Protein AF-A0A380DR42-F1 (afdb_monomer_lite)

pLDDT: mean 88.15, std 11.43, range [52.53, 96.94]

Foldseek 3Di:
DDDDDDDQQDFFQFVPPGTGRLVVLCVPPRPVSSQVRCCVGPVDHDPDDDDADPVRVVVVQCVVPVVDDDDQDDFDDPPDPDGDDGD

Radius of gyration: 16.88 Å; chains: 1; bounding box: 34×25×43 Å

InterPro domains:
  IPR004474 Cell envelope-related transcriptional attenuator domain [PF03816] (1-75)
  IPR050922 LytR/CpsA/Psr cell wall biosynthesis [PTHR33392] (1-71)

Secondary structure (DSSP, 8-state):
----PPPTT-EEEETTTEEEETTHHHHHHHHHHHHHHHHHHH----S------HHHHHHHHHHH-TT--------B-SS-SS-B---

Structure (mmCIF, N/CA/C/O backbone):
data_AF-A0A380DR42-F1
#
_entry.id   AF-A0A380DR42-F1
#
loop_
_atom_site.group_PDB
_atom_site.id
_atom_site.type_symbol
_atom_site.label_atom_id
_atom_site.label_alt_id
_atom_site.label_comp_id
_atom_site.label_asym_id
_atom_site.label_entity_id
_atom_site.label_seq_id
_atom_site.pdbx_PDB_ins_code
_atom_site.Cartn_x
_atom_site.Cartn_y
_atom_site.Cartn_z
_atom_site.occupancy
_atom_site.B_iso_or_equiv
_atom_site.auth_seq_id
_atom_site.auth_comp_id
_atom_site.auth_asym_id
_atom_site.auth_atom_id
_atom_site.pdbx_PDB_model_num
ATOM 1 N N . MET A 1 1 ? -16.020 -18.612 1.251 1.00 77.44 1 MET A N 1
ATOM 2 C CA . MET A 1 1 ? -15.174 -17.399 1.203 1.00 77.44 1 MET A CA 1
ATOM 3 C C . MET A 1 1 ? -13.736 -17.800 1.505 1.00 77.44 1 MET A C 1
ATOM 5 O O . MET A 1 1 ? -13.545 -18.602 2.409 1.00 77.44 1 MET A O 1
ATOM 9 N N . LYS A 1 2 ? -12.749 -17.331 0.730 1.00 89.31 2 LYS A N 1
ATOM 10 C CA . LYS A 1 2 ? -11.322 -17.642 0.934 1.00 89.31 2 LYS A CA 1
ATOM 11 C C . LYS A 1 2 ? -10.545 -16.332 1.055 1.00 89.31 2 LYS A C 1
ATOM 13 O O . LYS A 1 2 ? -10.805 -15.414 0.287 1.00 89.31 2 LYS A O 1
ATOM 18 N N . MET A 1 3 ? -9.618 -16.262 2.004 1.00 91.88 3 MET A N 1
ATOM 19 C CA . MET A 1 3 ? -8.739 -15.113 2.222 1.00 91.88 3 MET A CA 1
ATOM 20 C C . MET A 1 3 ? -7.292 -15.597 2.239 1.00 91.88 3 MET A C 1
ATOM 22 O O . MET A 1 3 ? -6.998 -16.658 2.789 1.00 91.88 3 MET A O 1
ATOM 26 N N . MET A 1 4 ? -6.399 -14.812 1.644 1.00 91.81 4 MET A N 1
ATOM 27 C CA . MET A 1 4 ? -4.959 -15.030 1.689 1.00 91.81 4 M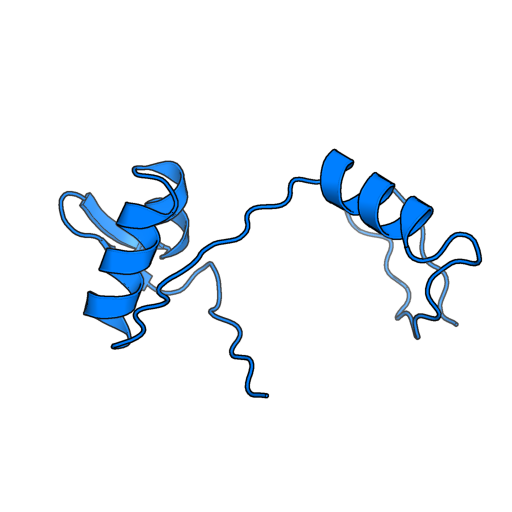ET A CA 1
ATOM 28 C C . MET A 1 4 ? -4.284 -13.744 2.160 1.00 91.81 4 MET A C 1
ATOM 30 O O . MET A 1 4 ? -4.610 -12.664 1.675 1.00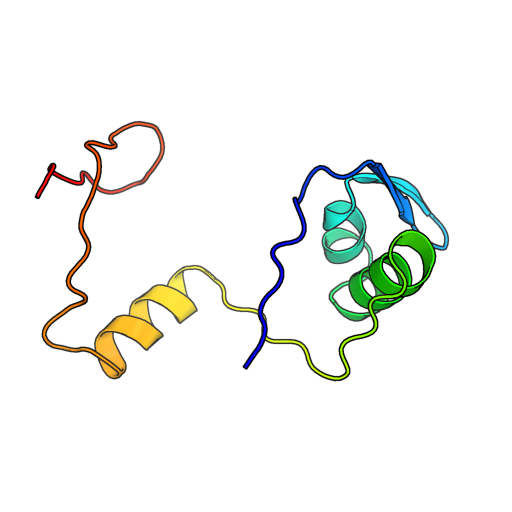 91.81 4 MET A O 1
ATOM 34 N N . SER A 1 5 ? -3.336 -13.869 3.089 1.00 93.81 5 SER A N 1
ATOM 35 C CA . SER A 1 5 ? -2.480 -12.757 3.497 1.00 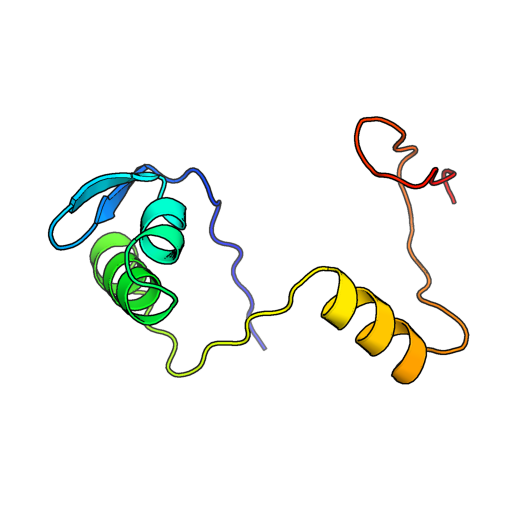93.81 5 SER A CA 1
ATOM 36 C C . SER A 1 5 ? -1.159 -12.826 2.740 1.00 93.81 5 SER A C 1
ATOM 38 O O . SER A 1 5 ? -0.458 -13.837 2.800 1.00 93.81 5 SER A O 1
ATOM 40 N N . VAL A 1 6 ? -0.825 -11.754 2.023 1.00 93.81 6 VAL A N 1
ATOM 41 C CA . VAL A 1 6 ? 0.458 -11.610 1.331 1.00 93.81 6 VAL A CA 1
ATOM 42 C C . VAL A 1 6 ? 1.396 -10.812 2.228 1.00 93.81 6 VAL A C 1
ATOM 44 O O . VAL A 1 6 ? 1.115 -9.668 2.585 1.00 93.81 6 VAL A O 1
ATOM 47 N N . MET A 1 7 ? 2.525 -11.410 2.607 1.00 96.06 7 MET A N 1
ATOM 48 C CA . MET A 1 7 ? 3.496 -10.744 3.473 1.00 96.06 7 MET A CA 1
ATOM 49 C C . MET A 1 7 ? 4.122 -9.532 2.764 1.00 96.06 7 MET A C 1
ATOM 51 O O . MET A 1 7 ? 4.687 -9.646 1.680 1.00 96.06 7 MET A O 1
ATOM 55 N N . ARG A 1 8 ? 4.074 -8.365 3.417 1.00 96.00 8 ARG A N 1
ATOM 56 C CA . ARG A 1 8 ? 4.524 -7.066 2.878 1.00 96.00 8 ARG A CA 1
ATOM 57 C C . ARG A 1 8 ? 5.973 -7.049 2.366 1.00 96.00 8 ARG A C 1
ATOM 59 O O . ARG A 1 8 ? 6.297 -6.316 1.435 1.00 96.00 8 ARG A O 1
ATOM 66 N N . ASP A 1 9 ? 6.836 -7.834 2.999 1.00 95.38 9 ASP A N 1
ATOM 67 C CA . ASP A 1 9 ? 8.286 -7.807 2.797 1.00 95.38 9 ASP A CA 1
ATOM 68 C C . ASP A 1 9 ? 8.778 -8.885 1.805 1.00 95.38 9 ASP A C 1
ATOM 70 O O . ASP A 1 9 ? 9.983 -9.091 1.684 1.00 95.38 9 ASP A O 1
ATOM 74 N N . ILE A 1 10 ? 7.873 -9.555 1.076 1.00 94.62 10 ILE A N 1
ATOM 75 C CA . ILE A 1 10 ? 8.240 -10.507 0.012 1.00 94.62 10 ILE A CA 1
ATOM 76 C C . ILE A 1 10 ? 9.127 -9.815 -1.022 1.00 94.62 10 ILE A C 1
ATOM 78 O O . ILE A 1 10 ? 8.800 -8.729 -1.499 1.00 94.62 10 ILE A O 1
ATOM 82 N N . TYR A 1 11 ? 10.231 -10.464 -1.387 1.00 95.75 11 TYR A N 1
ATOM 83 C CA . TYR A 1 11 ? 11.110 -9.992 -2.448 1.00 95.75 11 TYR A CA 1
ATOM 84 C C . TYR A 1 11 ? 10.508 -10.356 -3.808 1.00 95.75 11 TYR A C 1
ATOM 86 O O . TYR A 1 11 ? 10.458 -11.530 -4.171 1.00 95.75 11 TYR A O 1
ATOM 94 N N . ALA A 1 12 ? 10.012 -9.352 -4.527 1.00 95.38 12 ALA A N 1
ATOM 95 C CA . ALA A 1 12 ? 9.246 -9.504 -5.758 1.00 95.38 12 ALA A CA 1
ATOM 96 C C . ALA A 1 12 ? 9.844 -8.652 -6.883 1.00 95.38 12 ALA A C 1
ATOM 98 O O . ALA A 1 12 ? 10.417 -7.588 -6.642 1.00 95.38 12 ALA A O 1
ATOM 99 N N . ASP A 1 13 ? 9.695 -9.117 -8.121 1.00 96.75 13 ASP A N 1
ATOM 100 C CA . ASP A 1 13 ? 10.063 -8.351 -9.310 1.00 96.75 13 ASP A CA 1
ATOM 101 C C . ASP A 1 13 ? 8.924 -7.398 -9.699 1.00 96.75 13 ASP A C 1
ATOM 103 O O . ASP A 1 13 ? 7.851 -7.839 -10.127 1.00 96.75 13 ASP A O 1
ATOM 107 N N . ILE A 1 14 ? 9.154 -6.095 -9.527 1.00 96.69 14 ILE A N 1
ATOM 108 C CA . ILE A 1 14 ? 8.184 -5.031 -9.789 1.00 96.69 14 ILE A CA 1
ATOM 109 C C . ILE A 1 14 ? 8.353 -4.548 -11.239 1.00 96.69 14 ILE A C 1
ATOM 111 O O . ILE A 1 14 ? 9.430 -4.058 -11.602 1.00 96.69 14 ILE A O 1
ATOM 115 N N . PRO A 1 15 ? 7.303 -4.626 -12.082 1.00 95.12 15 PRO A N 1
ATOM 116 C CA . PRO A 1 15 ? 7.371 -4.173 -13.470 1.00 95.12 15 PRO A CA 1
ATOM 117 C C . PRO A 1 15 ? 7.848 -2.717 -13.586 1.00 95.12 15 PRO A C 1
ATOM 119 O O . PRO A 1 15 ? 7.195 -1.810 -13.081 1.00 95.12 15 PRO A O 1
ATOM 122 N N . GLY A 1 16 ? 8.985 -2.499 -14.255 1.00 94.88 16 GLY A N 1
ATOM 123 C CA . GLY A 1 16 ? 9.572 -1.170 -14.475 1.00 94.88 16 GLY A CA 1
ATOM 124 C C . GLY A 1 16 ? 10.489 -0.649 -13.360 1.00 94.88 16 GLY A C 1
ATOM 125 O O . GLY A 1 16 ? 11.165 0.350 -13.577 1.00 94.88 16 GLY A O 1
ATOM 126 N N . TYR A 1 17 ? 10.567 -1.330 -12.211 1.00 93.69 17 TYR A N 1
ATOM 127 C CA . TYR A 1 17 ? 11.367 -0.889 -11.056 1.00 93.69 17 TYR A CA 1
ATOM 128 C C . TYR A 1 17 ? 12.372 -1.941 -10.567 1.00 93.69 17 TYR A C 1
ATOM 130 O O . TYR A 1 17 ? 13.238 -1.628 -9.759 1.00 93.69 17 TYR A O 1
ATOM 138 N N . GLY A 1 18 ? 12.304 -3.177 -11.069 1.00 94.06 18 GLY A N 1
ATOM 139 C CA . GLY A 1 18 ? 13.202 -4.258 -10.665 1.00 94.06 18 GLY A CA 1
ATOM 140 C C . GLY A 1 18 ? 12.797 -4.892 -9.333 1.00 94.06 18 GLY A C 1
ATOM 141 O O . GLY A 1 18 ? 11.642 -4.819 -8.910 1.00 94.06 18 GLY A O 1
ATOM 142 N N . LYS A 1 19 ? 13.742 -5.567 -8.670 1.00 95.00 19 LYS A N 1
ATOM 143 C CA . LYS A 1 19 ? 13.445 -6.391 -7.491 1.00 95.00 19 LYS A CA 1
ATOM 144 C C . LYS A 1 19 ? 13.466 -5.591 -6.190 1.00 95.00 19 LYS A C 1
ATOM 146 O O . LYS A 1 19 ? 14.522 -5.140 -5.746 1.00 95.00 19 LYS A O 1
ATOM 151 N N . HIS A 1 20 ? 12.316 -5.512 -5.530 1.00 95.25 20 HIS A N 1
ATOM 152 C CA . HIS A 1 20 ? 12.134 -4.822 -4.252 1.00 95.25 20 HIS A CA 1
ATOM 153 C C . HIS A 1 20 ? 11.154 -5.583 -3.349 1.00 95.25 20 HIS A C 1
ATOM 155 O O . HIS A 1 20 ? 10.662 -6.657 -3.695 1.00 95.25 20 HIS A O 1
ATOM 161 N N . LYS A 1 21 ? 10.866 -5.031 -2.165 1.00 96.94 21 LYS A N 1
ATOM 162 C CA . LYS A 1 21 ? 9.758 -5.523 -1.339 1.00 96.94 21 LYS A CA 1
ATOM 163 C C . LYS A 1 21 ? 8.443 -5.300 -2.082 1.00 96.94 21 LYS A C 1
ATOM 165 O O . LYS A 1 21 ? 8.241 -4.241 -2.669 1.00 96.94 21 LYS A O 1
ATOM 170 N N . ILE A 1 22 ? 7.538 -6.272 -2.039 1.00 95.50 22 ILE A N 1
ATOM 171 C CA . ILE A 1 22 ? 6.315 -6.254 -2.850 1.00 95.50 22 ILE A CA 1
ATOM 172 C C . ILE A 1 22 ? 5.430 -5.033 -2.572 1.00 95.50 22 ILE A C 1
ATOM 174 O O . ILE A 1 22 ? 4.809 -4.488 -3.480 1.00 95.50 22 ILE A O 1
ATOM 178 N N . ASN A 1 23 ? 5.428 -4.530 -1.338 1.00 95.44 23 ASN A N 1
ATOM 179 C CA . ASN A 1 23 ? 4.678 -3.331 -0.972 1.00 95.44 23 ASN A CA 1
ATOM 180 C C . ASN A 1 23 ? 5.213 -2.040 -1.598 1.00 95.44 23 ASN A C 1
ATOM 182 O O . ASN A 1 23 ? 4.475 -1.059 -1.678 1.00 95.44 23 ASN A O 1
ATOM 186 N N . SER A 1 24 ? 6.466 -2.022 -2.055 1.00 96.31 24 SER A N 1
ATOM 187 C CA . SER A 1 24 ? 7.013 -0.886 -2.792 1.00 96.31 24 SER A CA 1
ATOM 188 C C . SER A 1 24 ? 6.232 -0.637 -4.083 1.00 96.31 24 SER A C 1
ATOM 190 O O . SER A 1 24 ? 6.111 0.512 -4.487 1.00 96.31 24 SER A O 1
ATOM 192 N N . ALA A 1 25 ? 5.613 -1.665 -4.679 1.00 96.38 25 ALA A N 1
ATOM 193 C CA . ALA A 1 25 ? 4.765 -1.505 -5.860 1.00 96.38 25 ALA A CA 1
ATOM 194 C C . ALA A 1 25 ? 3.580 -0.560 -5.592 1.00 96.38 25 ALA A C 1
ATOM 196 O O . ALA A 1 25 ? 3.267 0.284 -6.428 1.00 96.38 25 ALA A O 1
ATOM 197 N N . TYR A 1 26 ? 2.981 -0.638 -4.399 1.00 95.88 26 TYR A N 1
ATOM 198 C CA . TYR A 1 26 ? 1.912 0.275 -3.995 1.00 95.88 26 TYR A CA 1
ATOM 199 C C . TYR A 1 26 ? 2.409 1.715 -3.838 1.00 95.88 26 TYR A C 1
ATOM 201 O O . TYR A 1 26 ? 1.760 2.647 -4.299 1.00 95.88 26 TYR A O 1
ATOM 209 N N . ALA A 1 27 ? 3.581 1.908 -3.230 1.00 94.25 27 ALA A N 1
ATOM 210 C CA . ALA A 1 27 ? 4.156 3.241 -3.055 1.00 94.25 27 ALA A CA 1
ATOM 211 C C . ALA A 1 27 ? 4.569 3.895 -4.389 1.00 94.25 27 ALA A C 1
ATOM 213 O O . ALA A 1 27 ? 4.518 5.114 -4.511 1.00 94.25 27 ALA A O 1
ATOM 214 N N . LEU A 1 28 ? 4.983 3.093 -5.374 1.00 95.00 28 LEU A N 1
ATOM 215 C CA . LEU A 1 28 ? 5.497 3.569 -6.661 1.00 95.00 28 LEU A CA 1
ATOM 216 C C . LEU A 1 28 ? 4.399 3.818 -7.699 1.00 95.00 28 LEU A C 1
ATOM 218 O O . LEU A 1 28 ? 4.489 4.769 -8.468 1.00 95.00 28 LEU A O 1
ATOM 222 N N . GLY A 1 29 ? 3.379 2.960 -7.744 1.00 93.69 29 GLY A N 1
ATOM 223 C CA . GLY A 1 29 ? 2.356 2.994 -8.794 1.00 93.69 29 GLY A CA 1
ATOM 224 C C . GLY A 1 29 ? 0.963 2.611 -8.310 1.00 93.69 29 GLY A C 1
ATOM 225 O O . GLY A 1 29 ? 0.116 2.222 -9.114 1.00 93.69 29 GLY A O 1
ATOM 226 N N . GLY A 1 30 ? 0.728 2.697 -7.000 1.00 94.75 30 GLY A N 1
ATOM 227 C CA . GLY A 1 30 ? -0.578 2.470 -6.405 1.00 94.75 30 GLY A CA 1
ATOM 228 C C . GLY A 1 30 ? -1.077 1.023 -6.522 1.00 94.75 30 GLY A C 1
ATOM 229 O O . GLY A 1 30 ? -0.295 0.085 -6.728 1.00 94.75 30 GLY A O 1
ATOM 230 N N . PRO A 1 31 ? -2.396 0.816 -6.374 1.00 94.81 31 PRO A N 1
ATOM 231 C CA . PRO A 1 31 ? -2.995 -0.516 -6.361 1.00 94.81 31 PRO A CA 1
ATOM 232 C C . PRO A 1 31 ? -2.836 -1.256 -7.695 1.00 94.81 31 PRO A C 1
ATOM 234 O O . PRO A 1 31 ? -2.634 -2.467 -7.687 1.00 94.81 31 PRO A O 1
ATOM 237 N N . GLU A 1 32 ? -2.829 -0.551 -8.830 1.00 94.56 32 GLU A N 1
ATOM 238 C CA . GLU A 1 32 ? -2.656 -1.185 -10.144 1.00 94.56 32 GLU A CA 1
ATOM 239 C C . GLU A 1 32 ? -1.261 -1.782 -10.338 1.00 94.56 32 GLU A C 1
ATOM 241 O O . GLU A 1 32 ? -1.121 -2.899 -10.845 1.00 94.56 32 GLU A O 1
ATOM 246 N N . LEU A 1 33 ? -0.207 -1.075 -9.916 1.00 95.75 33 LEU A N 1
ATOM 247 C CA . LEU A 1 33 ? 1.146 -1.626 -9.994 1.00 95.75 33 LEU A CA 1
ATOM 248 C C . LEU A 1 33 ? 1.322 -2.795 -9.019 1.00 95.75 33 LEU A C 1
ATOM 250 O O . LEU A 1 33 ? 1.966 -3.790 -9.365 1.00 95.75 33 LEU A O 1
ATOM 254 N N . LEU A 1 34 ? 0.713 -2.718 -7.832 1.00 95.88 34 LEU A N 1
ATOM 255 C CA . LEU A 1 34 ? 0.690 -3.836 -6.891 1.00 95.88 34 LEU A CA 1
ATOM 256 C C . LEU A 1 34 ? -0.032 -5.055 -7.484 1.00 95.88 34 LEU A C 1
ATOM 258 O O . LEU A 1 34 ? 0.514 -6.153 -7.418 1.00 95.88 34 LEU A O 1
ATOM 262 N N . ARG A 1 35 ? -1.192 -4.873 -8.127 1.00 95.50 35 ARG A N 1
ATOM 263 C CA . ARG A 1 35 ? -1.941 -5.945 -8.804 1.00 95.50 35 ARG A CA 1
ATOM 264 C C . ARG A 1 35 ? -1.098 -6.626 -9.880 1.00 95.50 35 ARG A C 1
ATOM 266 O O . ARG A 1 35 ? -0.961 -7.843 -9.867 1.00 95.50 35 ARG A O 1
ATOM 273 N N . LYS A 1 36 ? -0.451 -5.849 -10.759 1.00 95.94 36 LYS A N 1
ATOM 274 C CA . LYS A 1 36 ? 0.471 -6.384 -11.782 1.00 95.94 36 LYS A CA 1
ATOM 275 C C . LYS A 1 36 ? 1.655 -7.132 -11.166 1.00 95.94 36 LYS A C 1
ATOM 277 O O . LYS A 1 36 ? 2.111 -8.132 -11.714 1.00 95.94 36 LYS A O 1
ATOM 282 N N . THR A 1 37 ? 2.160 -6.652 -10.032 1.00 96.19 37 THR A N 1
ATOM 283 C CA . THR A 1 37 ? 3.259 -7.304 -9.306 1.00 96.19 37 THR A CA 1
ATOM 284 C C . THR A 1 37 ? 2.805 -8.632 -8.694 1.00 96.19 37 THR A C 1
ATOM 286 O O . THR A 1 37 ? 3.529 -9.622 -8.795 1.00 96.19 37 THR A O 1
ATOM 289 N N . LEU A 1 38 ? 1.607 -8.685 -8.104 1.00 95.75 38 LEU A N 1
ATOM 290 C CA . LEU A 1 38 ? 1.011 -9.907 -7.555 1.00 95.75 38 LEU A CA 1
ATOM 291 C C . LEU A 1 38 ? 0.748 -10.950 -8.642 1.00 95.75 38 LEU A C 1
ATOM 293 O O . LEU A 1 38 ? 1.095 -12.115 -8.461 1.00 95.75 38 LEU A O 1
ATOM 297 N N . ASP A 1 39 ? 0.213 -10.525 -9.781 1.00 95.88 39 ASP A N 1
ATOM 298 C CA . ASP A 1 39 ? -0.055 -11.398 -10.922 1.00 95.88 39 ASP A CA 1
ATOM 299 C C . ASP A 1 39 ? 1.250 -12.010 -11.455 1.00 95.88 39 ASP A C 1
ATOM 301 O O . ASP A 1 39 ? 1.404 -13.226 -11.529 1.00 95.88 39 ASP A O 1
ATOM 305 N N . LYS A 1 40 ? 2.273 -11.175 -11.674 1.00 95.12 40 LYS A N 1
ATOM 306 C CA . LYS A 1 40 ? 3.578 -11.620 -12.177 1.00 95.12 40 LYS A CA 1
ATOM 307 C C . LYS A 1 40 ? 4.319 -12.577 -11.236 1.00 95.12 40 LYS A C 1
ATOM 309 O O . LYS A 1 40 ? 4.990 -13.487 -11.713 1.00 95.12 40 LYS A O 1
ATOM 314 N N . ASN A 1 41 ? 4.276 -12.344 -9.923 1.00 94.94 41 ASN A N 1
ATOM 315 C CA . ASN A 1 41 ? 5.102 -13.095 -8.968 1.00 94.94 41 ASN A CA 1
ATOM 316 C C . ASN A 1 41 ? 4.363 -14.280 -8.330 1.00 94.94 41 ASN A C 1
ATOM 318 O O . ASN A 1 41 ? 5.002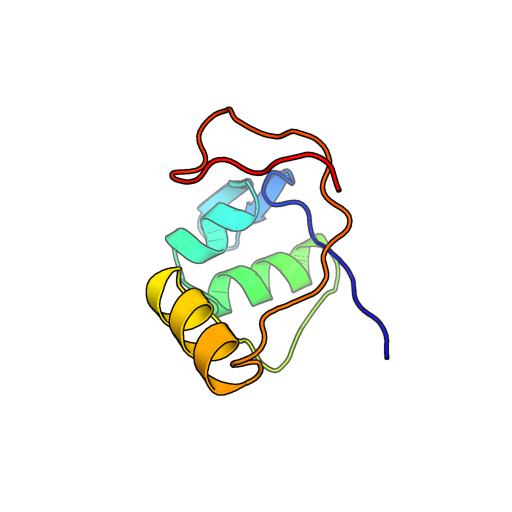 -15.267 -7.978 1.00 94.94 41 ASN A O 1
ATOM 322 N N . LEU A 1 42 ? 3.045 -14.175 -8.146 1.00 93.06 42 LEU A N 1
ATOM 323 C CA . LEU A 1 42 ? 2.231 -15.150 -7.413 1.00 93.06 42 LEU A CA 1
ATOM 324 C C . LEU A 1 42 ? 1.047 -15.693 -8.232 1.00 93.06 42 LEU A C 1
ATOM 326 O O . LEU A 1 42 ? 0.358 -16.588 -7.750 1.00 93.06 42 LEU A O 1
ATOM 330 N N . GLY A 1 43 ? 0.785 -15.167 -9.436 1.00 93.88 43 GLY A N 1
ATOM 331 C CA . GLY A 1 43 ? -0.391 -15.527 -10.237 1.00 93.88 43 GLY A CA 1
ATOM 332 C C . GLY A 1 43 ? -1.711 -15.046 -9.628 1.00 93.88 43 GLY A C 1
ATOM 333 O O . GLY A 1 43 ? -2.761 -15.634 -9.876 1.00 93.88 43 GLY A O 1
ATOM 334 N N . ILE A 1 44 ? -1.661 -14.024 -8.765 1.00 92.31 44 ILE A N 1
ATOM 335 C CA . ILE A 1 44 ? -2.826 -13.506 -8.045 1.00 92.31 44 ILE A CA 1
ATOM 336 C C . ILE A 1 44 ? -3.272 -12.202 -8.699 1.00 92.31 44 ILE A C 1
ATOM 338 O O . ILE A 1 44 ? -2.572 -11.194 -8.621 1.00 92.31 44 ILE A O 1
ATOM 342 N N . ASN A 1 45 ? -4.470 -12.212 -9.283 1.00 93.88 45 ASN A N 1
ATOM 343 C CA . ASN A 1 45 ? -5.021 -11.067 -9.995 1.00 93.88 45 ASN A CA 1
ATOM 344 C C . ASN A 1 45 ? -6.419 -10.670 -9.468 1.00 93.88 45 ASN A C 1
ATOM 346 O O . ASN A 1 45 ? -7.427 -11.113 -10.019 1.00 93.88 45 ASN A O 1
ATOM 350 N N . PRO A 1 46 ? -6.508 -9.877 -8.384 1.00 91.12 46 PRO A N 1
ATOM 351 C CA . PRO A 1 46 ? -7.783 -9.378 -7.879 1.00 91.12 46 PRO A CA 1
ATOM 352 C C . PRO A 1 46 ? -8.366 -8.307 -8.811 1.00 91.12 46 PRO A C 1
ATOM 354 O O . PRO A 1 46 ? -7.657 -7.399 -9.237 1.00 91.12 46 PRO A O 1
ATOM 357 N N . GLU A 1 47 ? -9.670 -8.390 -9.079 1.00 92.19 47 GLU A N 1
ATOM 358 C CA . GLU A 1 47 ? -10.393 -7.415 -9.914 1.00 92.19 47 GLU A CA 1
ATOM 359 C C . GLU A 1 47 ? -10.634 -6.078 -9.201 1.00 92.19 47 GLU A C 1
ATOM 361 O O . GLU A 1 47 ? -10.630 -5.027 -9.834 1.00 92.19 47 GLU A O 1
ATOM 366 N N . TYR A 1 48 ? -10.818 -6.116 -7.879 1.00 92.56 48 TYR A N 1
ATOM 367 C CA . TYR A 1 48 ? -11.153 -4.949 -7.067 1.00 92.56 48 TYR A CA 1
ATOM 368 C C . TYR A 1 48 ? -10.155 -4.773 -5.927 1.00 92.56 48 TYR A C 1
ATOM 370 O O . TYR A 1 48 ? -9.627 -5.745 -5.380 1.00 92.56 48 TYR A O 1
ATOM 378 N N . TYR A 1 49 ? -9.938 -3.520 -5.536 1.00 92.94 49 TYR A N 1
ATOM 379 C CA . TYR A 1 49 ? -9.136 -3.158 -4.376 1.00 92.94 49 TYR A CA 1
ATOM 380 C C . TYR A 1 49 ? -9.938 -2.257 -3.436 1.00 92.94 49 TYR A C 1
ATOM 382 O O . TYR A 1 49 ? -10.721 -1.416 -3.869 1.00 92.94 49 TYR A O 1
ATOM 390 N N . ALA A 1 50 ? -9.701 -2.417 -2.137 1.00 92.81 50 ALA A N 1
ATOM 391 C CA . ALA A 1 50 ? -10.161 -1.502 -1.104 1.00 92.81 50 ALA A CA 1
ATOM 392 C C . ALA A 1 50 ? -8.935 -1.047 -0.312 1.00 92.81 50 ALA A C 1
ATOM 394 O O . ALA A 1 50 ? -8.157 -1.876 0.164 1.00 92.81 50 ALA A O 1
ATOM 395 N N . VAL A 1 51 ? -8.744 0.266 -0.209 1.00 92.31 51 VAL A N 1
ATOM 396 C CA . VAL A 1 51 ? -7.671 0.869 0.583 1.00 92.31 51 VAL A CA 1
ATOM 397 C C . VAL A 1 51 ? -8.329 1.633 1.715 1.00 92.31 51 VAL A C 1
ATOM 399 O O . VAL A 1 51 ? -9.188 2.475 1.470 1.00 92.31 51 VAL A O 1
ATOM 402 N N . VAL A 1 52 ? -7.916 1.334 2.940 1.00 93.06 52 VAL A N 1
ATOM 403 C CA . VAL A 1 52 ? -8.417 1.991 4.144 1.00 93.06 52 VAL A CA 1
ATOM 404 C C . VAL A 1 52 ? -7.214 2.549 4.893 1.00 93.06 52 VAL A C 1
ATOM 406 O O . VAL A 1 52 ? -6.226 1.838 5.097 1.00 93.06 52 VAL A O 1
ATOM 409 N N . ASP A 1 53 ? -7.269 3.831 5.241 1.00 92.38 53 ASP A N 1
ATOM 410 C CA . ASP A 1 53 ? -6.280 4.482 6.095 1.00 92.38 53 ASP A CA 1
ATOM 411 C C . ASP A 1 53 ? -6.679 4.364 7.577 1.00 92.38 53 ASP A C 1
ATOM 413 O O . ASP A 1 53 ? -7.698 3.765 7.918 1.00 92.38 53 ASP A O 1
ATOM 417 N N . PHE A 1 54 ? -5.857 4.889 8.487 1.00 91.00 54 PHE A N 1
ATOM 418 C CA . PHE A 1 54 ? -6.128 4.739 9.920 1.00 91.00 54 PHE A CA 1
ATOM 419 C C . PHE A 1 54 ? -7.418 5.439 10.348 1.00 91.00 54 PHE A C 1
ATOM 421 O O . PHE A 1 54 ? -8.268 4.809 10.969 1.00 91.00 54 PHE A O 1
ATOM 428 N N . THR A 1 55 ? -7.606 6.695 9.945 1.00 91.12 55 THR A N 1
ATOM 429 C CA . THR A 1 55 ? -8.797 7.475 10.300 1.00 91.12 55 THR A CA 1
ATOM 430 C C . THR A 1 55 ? -10.075 6.855 9.736 1.00 91.12 55 THR A C 1
ATOM 432 O O . THR A 1 55 ? -11.106 6.834 10.406 1.00 91.12 55 THR A O 1
ATOM 435 N N . GLY A 1 56 ? -10.028 6.361 8.496 1.00 90.50 56 GLY A N 1
ATOM 436 C CA . GLY A 1 56 ? -11.147 5.684 7.857 1.00 90.50 56 GLY A CA 1
ATOM 437 C C . GLY A 1 56 ? -11.477 4.367 8.547 1.00 90.50 56 GLY A C 1
ATOM 438 O O . GLY A 1 56 ? -12.650 4.078 8.757 1.00 90.50 56 GLY A O 1
ATOM 439 N N . PHE A 1 57 ? -10.464 3.598 8.952 1.00 92.12 57 PHE A N 1
ATOM 440 C CA . PHE A 1 57 ? -10.678 2.347 9.672 1.00 92.12 57 PHE A CA 1
ATOM 441 C C . PHE A 1 57 ? -11.304 2.576 11.053 1.00 92.12 57 PHE A C 1
ATOM 443 O O . PHE A 1 57 ? -12.271 1.897 11.382 1.00 92.12 57 PHE A O 1
ATOM 450 N N . GLU A 1 58 ? -10.797 3.541 11.828 1.00 90.88 58 GLU A N 1
ATOM 451 C CA . GLU A 1 58 ? -11.337 3.900 13.149 1.00 90.88 58 GLU A CA 1
ATOM 452 C C . GLU A 1 58 ? -12.827 4.261 13.058 1.00 90.88 58 GLU A C 1
ATOM 454 O O . GLU A 1 58 ? -13.663 3.595 13.665 1.00 90.88 58 GLU A O 1
ATOM 459 N N . LYS A 1 59 ? -13.178 5.228 12.199 1.00 92.62 59 LYS A N 1
ATOM 460 C CA . LYS A 1 59 ? -14.572 5.666 12.020 1.00 92.62 59 LYS A CA 1
ATOM 461 C C . LYS A 1 59 ? -15.485 4.563 11.497 1.00 92.62 59 LYS A C 1
ATOM 463 O O . LYS A 1 59 ? -16.616 4.437 11.950 1.00 92.62 59 LYS A O 1
ATOM 468 N N . MET A 1 60 ? -15.000 3.764 10.546 1.00 92.88 60 MET A N 1
ATOM 469 C CA . MET A 1 60 ? -15.776 2.659 9.984 1.00 92.88 60 MET A CA 1
ATOM 470 C C . MET A 1 60 ? -16.160 1.648 11.069 1.00 92.88 60 MET A C 1
ATOM 472 O O . MET A 1 60 ? -17.285 1.155 11.071 1.00 92.88 60 MET A O 1
ATOM 476 N N . ILE A 1 61 ? -15.242 1.330 11.984 1.00 92.62 61 ILE A N 1
ATOM 477 C CA . ILE A 1 61 ? -15.534 0.416 13.090 1.00 92.62 61 ILE A CA 1
ATOM 478 C C . ILE A 1 61 ? -16.521 1.047 14.074 1.00 92.62 61 ILE A C 1
ATOM 480 O O . ILE A 1 61 ? -17.479 0.372 14.444 1.00 92.62 61 ILE A O 1
ATOM 484 N N . ASP A 1 62 ? -16.346 2.321 14.432 1.00 92.00 62 ASP A N 1
ATOM 485 C CA . ASP A 1 62 ? -17.253 3.025 15.349 1.00 92.00 62 ASP A CA 1
ATOM 486 C C . ASP A 1 62 ? -18.692 3.111 14.800 1.00 92.00 62 ASP A C 1
ATOM 488 O O . ASP A 1 62 ? -19.656 2.988 15.556 1.00 92.00 62 ASP A O 1
ATOM 492 N N . GLU A 1 63 ? -18.858 3.274 13.482 1.00 94.25 63 GLU A N 1
ATOM 493 C CA . GLU A 1 63 ? -20.173 3.301 12.825 1.00 94.25 63 GLU A CA 1
ATOM 494 C C . GLU A 1 63 ? -20.814 1.910 12.708 1.00 94.25 63 GLU A C 1
ATOM 496 O O . GLU A 1 63 ? -22.018 1.758 12.919 1.00 94.25 63 GLU A O 1
ATOM 501 N N . LEU A 1 64 ? -20.031 0.883 12.358 1.00 93.25 64 LEU A N 1
ATOM 502 C CA . LEU A 1 64 ? -20.545 -0.479 12.175 1.00 93.25 64 LEU A CA 1
ATOM 503 C C . LEU A 1 64 ? -20.802 -1.196 13.503 1.00 93.25 64 LEU A C 1
ATOM 505 O O . LEU A 1 64 ? -21.689 -2.047 13.589 1.00 93.25 64 LEU A O 1
ATOM 509 N N . MET A 1 65 ? -19.991 -0.907 14.518 1.00 92.62 65 MET A N 1
ATOM 510 C CA . MET A 1 65 ? -19.975 -1.603 15.800 1.00 92.62 65 MET A CA 1
ATOM 511 C C . MET A 1 65 ? -19.842 -0.589 16.944 1.00 92.62 65 MET A C 1
ATOM 513 O O . MET A 1 65 ? -18.806 -0.553 17.608 1.00 92.62 65 MET A O 1
ATOM 517 N N . PRO A 1 66 ? -20.897 0.200 17.226 1.00 87.56 66 PRO A N 1
ATOM 518 C CA . PRO A 1 66 ? -20.860 1.237 18.262 1.00 87.56 66 PRO A CA 1
ATOM 519 C C . PRO A 1 66 ? -20.621 0.678 19.675 1.00 87.56 66 PRO A C 1
ATOM 521 O O . PRO A 1 66 ? -20.075 1.366 20.529 1.00 87.56 66 PRO A O 1
ATOM 524 N N . GLU A 1 67 ? -20.978 -0.589 19.911 1.00 89.56 67 GLU A N 1
ATOM 525 C CA . GLU A 1 67 ? -20.735 -1.305 21.176 1.00 89.56 67 GLU A CA 1
ATOM 526 C C . GLU A 1 67 ? -19.313 -1.902 21.275 1.00 89.56 67 GLU A C 1
ATOM 528 O O . GLU A 1 67 ? -18.955 -2.532 22.272 1.00 89.56 67 GLU A O 1
ATOM 533 N N . GLY A 1 68 ? -18.488 -1.720 20.240 1.00 85.75 68 GLY A N 1
ATOM 534 C CA . GLY A 1 68 ? -17.112 -2.199 20.171 1.00 85.75 68 GLY A CA 1
ATOM 535 C C . GLY A 1 68 ? -16.949 -3.633 19.657 1.00 85.75 68 GLY A C 1
ATOM 536 O O . GLY A 1 68 ? -17.894 -4.414 19.516 1.00 85.75 68 GLY A O 1
ATOM 537 N N . VAL A 1 69 ? -15.697 -3.991 19.355 1.00 87.69 69 VAL A N 1
ATOM 538 C CA . VAL A 1 69 ? -15.313 -5.318 18.850 1.00 87.69 69 VAL A CA 1
ATOM 539 C C . VAL A 1 69 ? -14.705 -6.142 19.978 1.00 87.69 69 VAL A C 1
ATOM 541 O O . VAL A 1 69 ? -13.684 -5.763 20.550 1.00 87.69 69 VAL A O 1
ATOM 544 N N . GLN A 1 70 ? -15.290 -7.306 20.270 1.00 84.69 70 GLN A N 1
ATOM 545 C CA . GLN A 1 70 ? -14.686 -8.250 21.209 1.00 84.69 70 GLN A CA 1
ATOM 546 C C . GLN A 1 70 ? -13.427 -8.867 20.593 1.00 84.69 70 GLN A C 1
ATOM 548 O O . GLN A 1 70 ? -13.490 -9.575 19.586 1.00 84.69 70 GLN A O 1
ATOM 553 N N . LEU A 1 71 ? -12.277 -8.598 21.208 1.00 83.56 71 LEU A N 1
ATOM 554 C CA . LEU A 1 71 ? -10.978 -9.089 20.769 1.00 83.56 71 LEU A CA 1
ATOM 555 C C . LEU A 1 71 ? -10.267 -9.768 21.931 1.00 83.56 71 LEU A C 1
ATOM 557 O O . LEU A 1 71 ? -10.062 -9.153 22.971 1.00 83.56 71 LEU A O 1
ATOM 561 N N . MET A 1 72 ? -9.820 -11.004 21.708 1.00 74.94 72 MET A N 1
ATOM 562 C CA . MET A 1 72 ? -8.896 -11.675 22.618 1.00 74.94 72 MET A CA 1
ATOM 563 C C . MET A 1 72 ? -7.491 -11.128 22.368 1.00 74.94 72 MET A C 1
ATOM 565 O O . MET A 1 72 ? -6.830 -11.496 21.389 1.00 74.94 72 MET A O 1
ATOM 569 N N . SER A 1 73 ? -7.036 -10.221 23.224 1.00 67.19 73 SER A N 1
ATOM 570 C CA . SER A 1 73 ? -5.773 -9.514 23.021 1.00 67.19 73 SER A CA 1
ATOM 571 C C . SER A 1 73 ? -4.627 -10.173 23.786 1.00 67.19 73 SER A C 1
ATOM 573 O O . SER A 1 73 ? -4.737 -10.536 24.958 1.00 67.19 73 SER A O 1
ATOM 575 N N . LYS A 1 74 ? -3.460 -10.296 23.145 1.00 69.56 74 LYS A N 1
ATOM 576 C CA . LYS A 1 74 ? -2.199 -10.486 23.879 1.00 69.56 74 LYS A CA 1
ATOM 577 C C . LYS A 1 74 ? -1.729 -9.109 24.347 1.00 69.56 74 LYS A C 1
ATOM 579 O O . LYS A 1 74 ? -1.831 -8.150 23.596 1.00 69.56 74 LYS A O 1
ATOM 584 N N . LYS A 1 75 ? -1.157 -9.015 25.553 1.00 58.41 75 LYS A N 1
ATOM 585 C CA . LYS A 1 75 ? -0.617 -7.751 26.085 1.00 58.41 75 LYS A CA 1
ATOM 586 C C . LYS A 1 75 ? 0.375 -7.142 25.088 1.00 58.41 75 LYS A C 1
ATOM 588 O O . LYS A 1 75 ? 1.432 -7.728 24.845 1.00 58.41 75 LYS A O 1
ATOM 593 N N . ILE A 1 76 ? 0.045 -5.987 24.516 1.00 64.62 76 ILE A N 1
ATOM 594 C CA . ILE A 1 76 ? 0.879 -5.295 23.529 1.00 64.62 76 ILE A CA 1
ATOM 595 C C . ILE A 1 76 ? 0.962 -3.817 23.913 1.00 64.62 76 ILE A C 1
ATOM 597 O O . ILE A 1 76 ? -0.046 -3.151 24.109 1.00 64.62 76 ILE A O 1
ATOM 601 N N . CYS A 1 77 ? 2.194 -3.315 24.027 1.00 54.12 77 CYS A N 1
ATOM 602 C CA . CYS A 1 77 ? 2.480 -1.942 24.460 1.00 54.12 77 CYS A CA 1
ATOM 603 C C . CYS A 1 77 ? 3.609 -1.275 23.645 1.00 54.12 77 CYS A C 1
ATOM 605 O O . CYS A 1 77 ? 4.012 -0.149 23.923 1.00 54.12 77 CYS A O 1
ATOM 607 N N . ARG A 1 78 ? 4.186 -1.951 22.641 1.00 52.53 78 ARG A N 1
ATOM 608 C CA . ARG A 1 78 ? 5.313 -1.395 21.872 1.00 52.53 78 ARG A CA 1
ATOM 609 C C . ARG A 1 78 ? 4.834 -0.841 20.529 1.00 52.53 78 ARG A C 1
ATOM 611 O O . ARG A 1 78 ? 4.483 -1.612 19.646 1.00 52.53 78 ARG A O 1
ATOM 618 N N . LYS A 1 79 ? 4.909 0.492 20.389 1.00 63.66 79 LYS A N 1
ATOM 619 C CA . LYS A 1 79 ? 4.700 1.305 19.166 1.00 63.66 79 LYS A CA 1
ATOM 620 C C . LYS A 1 79 ? 3.270 1.453 18.631 1.00 63.66 79 LYS A C 1
ATOM 622 O O . LYS A 1 79 ? 3.103 2.049 17.572 1.00 63.66 79 LYS A O 1
ATOM 627 N N . ILE A 1 80 ? 2.259 0.989 19.353 1.00 65.31 80 ILE A N 1
ATOM 628 C CA . ILE A 1 80 ? 0.862 1.338 19.066 1.00 65.31 80 ILE A CA 1
ATOM 629 C C . ILE A 1 80 ? 0.495 2.510 19.983 1.00 65.31 80 ILE A C 1
ATOM 631 O O . ILE A 1 80 ? 0.900 2.504 21.143 1.00 65.31 80 ILE A O 1
ATOM 635 N N . LEU A 1 81 ? -0.206 3.529 19.475 1.00 68.81 81 LEU A N 1
ATOM 636 C CA . LEU A 1 81 ? -0.541 4.765 20.211 1.00 68.81 81 LEU A CA 1
ATOM 637 C C . LEU A 1 81 ? -1.520 4.547 21.386 1.00 68.81 81 LEU A C 1
ATOM 639 O O . LEU A 1 81 ? -1.832 5.490 22.106 1.00 68.81 81 LEU A O 1
ATOM 643 N N . VAL A 1 82 ? -1.979 3.310 21.589 1.00 75.25 82 VAL A N 1
ATOM 644 C CA . VAL A 1 82 ? -2.919 2.891 22.633 1.00 75.25 82 VAL A CA 1
ATOM 645 C C . VAL A 1 82 ? -2.378 1.682 23.395 1.00 75.25 82 VAL A C 1
ATOM 647 O O . VAL A 1 82 ? -1.606 0.879 22.862 1.00 75.25 82 VAL A O 1
ATOM 650 N N . TYR A 1 83 ? -2.792 1.552 24.653 1.00 70.19 83 TYR A N 1
ATOM 651 C CA . TYR A 1 83 ? -2.436 0.427 25.509 1.00 70.19 83 TYR A CA 1
ATOM 652 C C . TYR A 1 83 ? -3.5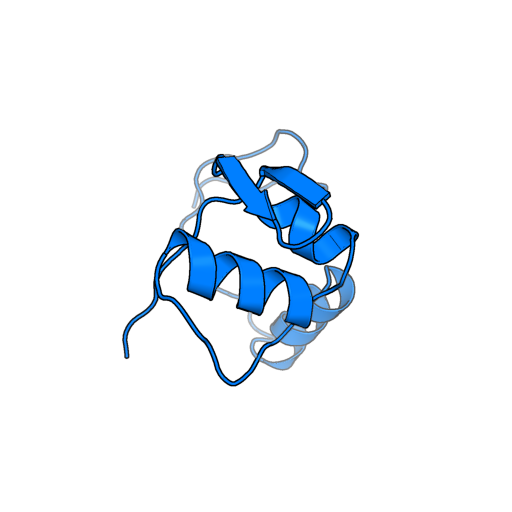45 -0.623 25.489 1.00 70.19 83 TYR A C 1
ATOM 654 O O . TYR A 1 83 ? -4.693 -0.304 25.785 1.00 70.19 83 TYR A O 1
ATOM 662 N N . LEU A 1 84 ? -3.199 -1.870 25.160 1.00 75.62 84 LEU A N 1
ATOM 663 C CA . LEU A 1 84 ? -4.136 -2.990 25.203 1.00 75.62 84 LEU A CA 1
ATOM 664 C C . LEU A 1 84 ? -3.784 -3.925 26.355 1.00 75.62 84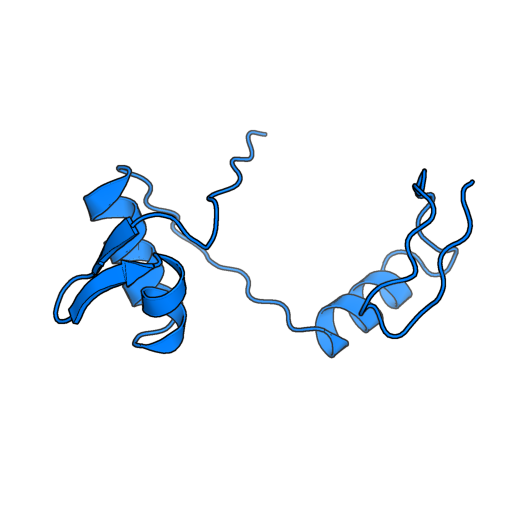 LEU A C 1
ATOM 666 O O . LEU A 1 84 ? -2.677 -4.475 26.431 1.00 75.62 84 LEU A O 1
ATOM 670 N N . GLU A 1 85 ? -4.758 -4.128 27.235 1.00 72.50 85 GLU A N 1
ATOM 671 C CA . GLU A 1 85 ? -4.673 -5.145 28.271 1.00 72.50 85 GLU A CA 1
ATOM 672 C C . GLU A 1 85 ? -4.972 -6.528 27.702 1.00 72.50 85 GLU A C 1
ATOM 674 O O . GLU A 1 85 ? -5.573 -6.687 26.640 1.00 72.50 85 GLU A O 1
ATOM 679 N N . LYS A 1 86 ? -4.472 -7.549 28.395 1.00 67.94 86 LYS A N 1
ATOM 680 C CA . LYS A 1 86 ? -4.732 -8.935 28.030 1.00 67.94 86 LYS A CA 1
ATOM 681 C C . LYS A 1 86 ? -6.106 -9.310 28.582 1.00 67.94 86 LYS A C 1
ATOM 683 O O . LYS A 1 86 ? -6.255 -9.351 29.800 1.00 67.94 86 LYS A O 1
ATOM 688 N N . GLY A 1 87 ? -7.044 -9.609 27.695 1.00 53.84 87 GLY A N 1
ATOM 689 C CA . GLY A 1 87 ? -8.405 -10.061 27.977 1.00 53.84 87 GLY A CA 1
ATOM 690 C C . GLY A 1 87 ? -8.865 -10.903 26.815 1.00 53.84 87 GLY A C 1
ATOM 691 O O . GLY A 1 87 ? -8.611 -10.451 25.675 1.00 53.84 87 GLY A O 1
#

Organism: Staphylococcus aureus (NCBI:txid1280)

Sequence (87 aa):
MKMMSVMRDIYADIPGYGKHKINSAYALGGPELLRKTLDKNLGINPEYYAVVDFTGFEKMIDELMPEGVQLMSKKICRKILVYLEKG